Protein AF-A0A0A9WI53-F1 (afdb_monomer_lite)

Secondary structure (DSSP, 8-state):
-HHHHHHHHHHHH-GGGHHHHHHHHHHHHHHHHHHHTPPPPPHHHHHHHHHHHHHHHHHHHHHHHHHHS--HHHHHHHTT-HHHHHHHHTTS--HHHHHHHHH-HHHHHHHHHHHHHHHHHHHH-

Structure (mmCIF, N/CA/C/O backbone):
data_AF-A0A0A9WI53-F1
#
_entry.id   AF-A0A0A9WI53-F1
#
loop_
_atom_site.group_PDB
_atom_site.id
_atom_site.type_symbol
_atom_site.label_atom_id
_atom_site.label_alt_id
_atom_site.label_comp_id
_atom_site.label_asym_id
_atom_site.label_entity_id
_atom_site.label_seq_id
_atom_site.pdbx_PDB_ins_code
_atom_site.Cartn_x
_atom_site.Cartn_y
_atom_site.Cartn_z
_atom_site.occupancy
_atom_site.B_iso_or_equiv
_atom_site.auth_seq_id
_a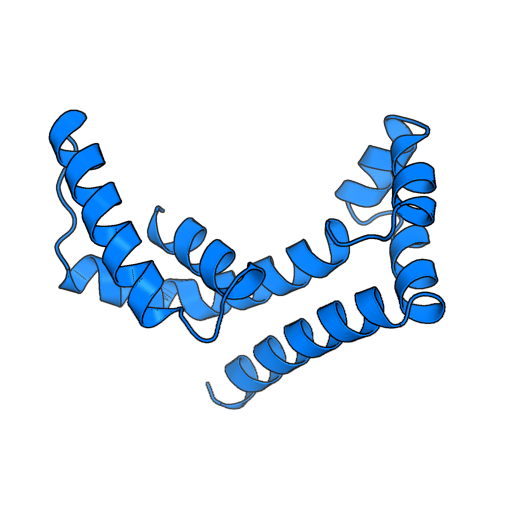tom_site.auth_comp_id
_atom_site.auth_asym_id
_atom_site.auth_atom_id
_atom_site.pdbx_PDB_model_num
ATOM 1 N N . PRO A 1 1 ? -1.993 6.923 13.934 1.00 60.81 1 PRO A N 1
ATOM 2 C CA . PRO A 1 1 ? -3.164 6.261 14.560 1.00 60.81 1 PRO A CA 1
ATOM 3 C C . PRO A 1 1 ? -3.150 4.763 14.224 1.00 60.81 1 PRO A C 1
ATOM 5 O O . PRO A 1 1 ? -3.104 4.453 13.038 1.00 60.81 1 PRO A O 1
ATOM 8 N N . PRO A 1 2 ? -3.178 3.853 15.215 1.00 62.06 2 PRO A N 1
ATOM 9 C CA . PRO A 1 2 ? -3.024 2.407 14.992 1.00 62.06 2 PRO A CA 1
ATOM 10 C C . PRO A 1 2 ? -3.976 1.833 13.930 1.00 62.06 2 PRO A C 1
ATOM 12 O O . PRO A 1 2 ? -3.596 0.978 13.141 1.00 62.06 2 PRO A O 1
ATOM 15 N N . ALA A 1 3 ? -5.197 2.363 13.842 1.00 67.31 3 ALA A N 1
ATOM 16 C CA . ALA A 1 3 ? -6.199 1.926 12.872 1.00 67.31 3 ALA A CA 1
ATOM 17 C C . ALA A 1 3 ? -5.872 2.260 11.406 1.00 67.31 3 ALA A C 1
ATOM 19 O O . ALA A 1 3 ? -6.322 1.547 10.509 1.00 67.31 3 ALA A O 1
ATOM 20 N N . LEU A 1 4 ? -5.058 3.289 11.140 1.00 68.25 4 LEU A N 1
ATOM 21 C CA . LEU A 1 4 ? -4.579 3.571 9.785 1.00 68.25 4 LEU A CA 1
ATOM 22 C C . LEU A 1 4 ? -3.582 2.499 9.331 1.00 68.25 4 LEU A C 1
ATOM 24 O O . LEU A 1 4 ? -3.711 1.982 8.226 1.00 68.25 4 LEU A O 1
ATOM 28 N N . ASP A 1 5 ? -2.644 2.122 10.200 1.00 68.88 5 ASP A N 1
ATOM 29 C CA . ASP A 1 5 ? -1.615 1.122 9.895 1.00 68.88 5 ASP A CA 1
ATOM 30 C C . ASP A 1 5 ? -2.248 -0.251 9.627 1.00 68.88 5 ASP A C 1
ATOM 32 O O . ASP A 1 5 ? -1.876 -0.941 8.676 1.00 68.88 5 ASP A O 1
ATOM 36 N N . VAL A 1 6 ? -3.275 -0.608 10.407 1.00 70.06 6 VAL A N 1
ATOM 37 C CA . VAL A 1 6 ? -4.105 -1.800 10.168 1.00 70.06 6 VAL A CA 1
ATOM 38 C C . VAL A 1 6 ? -4.820 -1.705 8.842 1.00 70.06 6 VAL A C 1
ATOM 40 O O . VAL A 1 6 ? -4.726 -2.629 8.046 1.00 70.06 6 VAL A O 1
ATOM 43 N N . SER A 1 7 ? -5.520 -0.599 8.588 1.00 69.00 7 SER A N 1
ATOM 44 C CA . SER A 1 7 ? -6.294 -0.435 7.358 1.00 69.00 7 SER A CA 1
ATOM 45 C C . SER A 1 7 ? -5.393 -0.614 6.136 1.00 69.00 7 SER A C 1
ATOM 47 O O . SER A 1 7 ? -5.699 -1.411 5.254 1.00 69.00 7 SER A O 1
ATOM 49 N N . VAL A 1 8 ? -4.225 0.029 6.129 1.00 70.44 8 VAL A N 1
ATOM 50 C CA . VAL A 1 8 ? -3.221 -0.124 5.070 1.00 70.44 8 VAL A CA 1
ATOM 51 C C . VAL A 1 8 ? -2.751 -1.579 4.950 1.00 70.44 8 VAL A C 1
ATOM 53 O O . VAL A 1 8 ? -2.770 -2.137 3.854 1.00 70.44 8 VAL A O 1
ATOM 56 N N . PHE A 1 9 ? -2.391 -2.229 6.061 1.00 72.12 9 PHE A N 1
ATOM 57 C CA . PHE A 1 9 ? -1.941 -3.625 6.068 1.00 72.12 9 PHE A CA 1
ATOM 58 C C . PHE A 1 9 ? -3.002 -4.594 5.517 1.00 72.12 9 PHE A C 1
ATOM 60 O O . PHE A 1 9 ? -2.694 -5.439 4.673 1.00 72.12 9 PHE A O 1
ATOM 67 N N . LEU A 1 10 ? -4.260 -4.450 5.939 1.00 70.44 10 LEU A N 1
ATOM 68 C CA . LEU A 1 10 ? -5.367 -5.299 5.494 1.00 70.44 10 LEU A CA 1
ATOM 69 C C . LEU A 1 10 ? -5.587 -5.199 3.980 1.00 70.44 10 LEU A C 1
ATOM 71 O O . LEU A 1 10 ? -5.778 -6.221 3.321 1.00 70.44 10 LEU A O 1
ATOM 75 N N . TYR A 1 11 ? -5.508 -3.991 3.416 1.00 70.19 11 TYR A N 1
ATOM 76 C CA . TYR 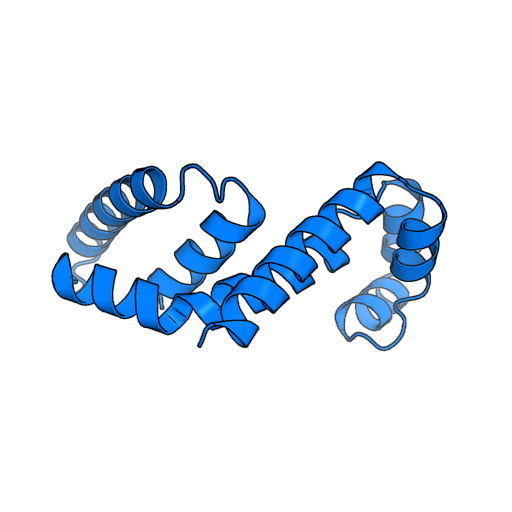A 1 11 ? -5.716 -3.774 1.982 1.00 70.19 11 TYR A CA 1
ATOM 77 C C . TYR A 1 11 ? -4.505 -4.126 1.105 1.00 70.19 11 TYR A C 1
ATOM 79 O O . TYR A 1 11 ? -4.686 -4.363 -0.094 1.00 70.19 11 TYR A O 1
ATOM 87 N N . ILE A 1 12 ? -3.295 -4.192 1.675 1.00 66.38 12 ILE A N 1
ATOM 88 C CA . ILE A 1 12 ? -2.089 -4.651 0.966 1.00 66.38 12 ILE A CA 1
ATOM 89 C C . ILE A 1 12 ? -2.033 -6.179 0.889 1.00 66.38 12 ILE A C 1
ATOM 91 O O . ILE A 1 12 ? -1.700 -6.714 -0.169 1.00 66.38 12 ILE A O 1
ATOM 95 N N . PHE A 1 13 ? -2.294 -6.880 1.997 1.00 65.62 13 PHE A N 1
ATOM 96 C CA . PHE A 1 13 ? -1.923 -8.294 2.110 1.00 65.62 13 PHE A CA 1
ATOM 97 C C . PHE A 1 13 ? -3.095 -9.266 1.961 1.00 65.62 13 PHE A C 1
ATOM 99 O O . PHE A 1 13 ? -2.945 -10.261 1.260 1.00 65.62 13 PHE A O 1
ATOM 106 N N . GLU A 1 14 ? -4.246 -9.009 2.583 1.00 66.69 14 GLU A N 1
ATOM 107 C CA . GLU A 1 14 ? -5.294 -10.030 2.767 1.00 66.69 14 GLU A CA 1
ATOM 108 C C . GL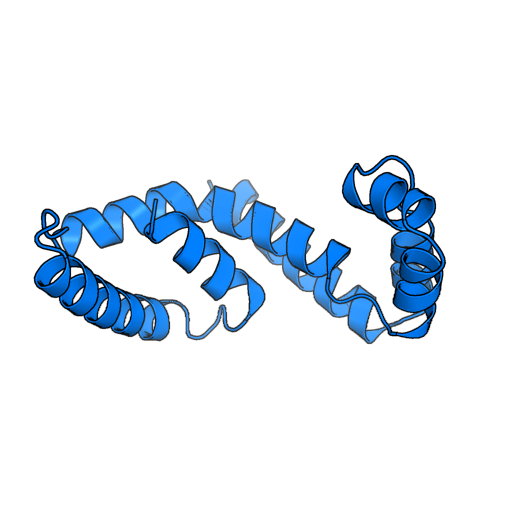U A 1 14 ? -6.697 -9.383 2.889 1.00 66.69 14 GLU A C 1
ATOM 110 O O . GLU A 1 14 ? -7.346 -9.483 3.938 1.00 66.69 14 GLU A O 1
ATOM 115 N N . PRO A 1 15 ? -7.226 -8.722 1.836 1.00 63.41 15 PRO A N 1
ATOM 116 C CA . PRO A 1 15 ? -8.509 -8.016 1.924 1.00 63.41 15 PRO A CA 1
ATOM 117 C C . PRO A 1 15 ? -9.690 -8.957 2.224 1.00 63.41 15 PRO A C 1
ATOM 119 O O . PRO A 1 15 ? -10.669 -8.542 2.838 1.00 63.41 15 PRO A O 1
ATOM 122 N N . LEU A 1 16 ? -9.590 -10.239 1.852 1.00 63.78 16 LEU A N 1
ATOM 123 C CA . LEU A 1 16 ? -10.623 -11.255 2.100 1.00 63.78 16 LEU A CA 1
ATOM 124 C C . LEU A 1 16 ? -10.697 -11.703 3.568 1.00 63.78 16 LEU A C 1
ATOM 126 O O . LEU A 1 16 ? -11.727 -12.215 4.000 1.00 63.78 16 LEU A O 1
ATOM 130 N N . ARG A 1 17 ? -9.629 -11.494 4.345 1.00 66.88 17 ARG A N 1
ATOM 131 C CA . ARG A 1 17 ? -9.554 -11.832 5.777 1.00 66.88 17 ARG A CA 1
ATOM 132 C C . ARG A 1 17 ? -9.521 -10.588 6.661 1.00 66.88 17 ARG A C 1
ATOM 134 O O . ARG A 1 17 ? -9.174 -10.680 7.837 1.00 66.88 17 ARG A O 1
ATOM 141 N N . ALA A 1 18 ? -9.906 -9.435 6.110 1.00 69.06 18 ALA A N 1
ATOM 142 C CA . ALA A 1 18 ? -9.814 -8.139 6.772 1.00 69.06 18 ALA A CA 1
ATOM 143 C C . ALA A 1 18 ? -10.463 -8.127 8.167 1.00 69.06 18 ALA A C 1
ATOM 145 O O . ALA A 1 18 ? -9.849 -7.660 9.121 1.00 69.06 18 ALA A O 1
ATOM 146 N N . LEU A 1 19 ? -11.656 -8.716 8.307 1.00 69.94 19 LEU A N 1
ATOM 147 C CA . LEU A 1 19 ? -12.376 -8.813 9.584 1.00 69.94 19 LEU A CA 1
ATOM 148 C C . LEU A 1 19 ? -11.643 -9.679 10.624 1.00 69.94 19 LEU A C 1
ATOM 150 O O . LEU A 1 19 ? -11.522 -9.282 11.782 1.00 69.94 19 LEU A O 1
ATOM 154 N N . GLU A 1 20 ? -11.130 -10.845 10.219 1.00 77.19 20 GLU A N 1
ATOM 155 C CA . GLU A 1 20 ? -10.396 -11.757 11.110 1.00 77.19 20 GLU A CA 1
ATOM 156 C C . GLU A 1 20 ? -9.084 -11.117 11.592 1.00 77.19 20 GLU A C 1
ATOM 158 O O . GLU A 1 20 ? -8.757 -11.139 12.780 1.00 77.19 20 GLU A O 1
ATOM 163 N N . LEU A 1 21 ? -8.333 -10.520 10.663 1.00 77.06 21 LEU A N 1
ATOM 164 C CA . LEU A 1 21 ? -7.040 -9.899 10.939 1.00 77.06 21 LEU A CA 1
ATOM 165 C C . LEU A 1 21 ? -7.177 -8.605 11.752 1.00 77.06 21 LEU A C 1
ATOM 167 O O . LEU A 1 21 ? -6.350 -8.362 12.629 1.00 77.06 21 LEU A O 1
ATOM 171 N N . ALA A 1 22 ? -8.233 -7.815 11.527 1.00 75.69 22 ALA A N 1
ATOM 172 C CA . ALA A 1 22 ? -8.555 -6.657 12.359 1.00 75.69 22 ALA A CA 1
ATOM 173 C C . ALA A 1 22 ? -8.807 -7.059 13.820 1.00 75.69 22 ALA A C 1
ATOM 175 O O . ALA A 1 22 ? -8.306 -6.403 14.733 1.00 75.69 22 ALA A O 1
ATOM 176 N N . GLY A 1 23 ? -9.539 -8.158 14.043 1.00 77.38 23 GLY A N 1
ATOM 177 C CA . GLY A 1 23 ? -9.790 -8.697 15.382 1.00 77.38 23 GLY A CA 1
ATOM 178 C C . GLY A 1 23 ? -8.499 -9.084 16.103 1.00 77.38 23 GLY A C 1
ATOM 179 O O . GLY A 1 23 ? -8.244 -8.603 17.205 1.00 77.38 23 GLY A O 1
ATOM 180 N N . LYS A 1 24 ? -7.638 -9.865 15.440 1.00 82.56 24 LYS A N 1
ATOM 181 C CA . LYS A 1 24 ? -6.322 -10.248 15.983 1.00 82.56 24 LYS A CA 1
ATOM 182 C C . LYS A 1 24 ? -5.431 -9.040 16.253 1.00 82.56 24 LYS A C 1
ATOM 184 O O . LYS A 1 24 ? -4.762 -8.983 17.280 1.00 82.56 24 LYS A O 1
ATOM 189 N N . TYR A 1 25 ? -5.420 -8.053 15.357 1.00 80.50 25 TYR A N 1
ATOM 190 C CA . TYR A 1 25 ? -4.646 -6.836 15.585 1.00 80.50 25 TYR A CA 1
ATOM 191 C C . TYR A 1 25 ? -5.137 -6.077 16.817 1.00 80.50 25 TYR A C 1
ATOM 193 O O . TYR A 1 25 ? -4.320 -5.611 17.605 1.00 80.50 25 TYR A O 1
ATOM 201 N N . HIS A 1 26 ? -6.453 -5.957 17.001 1.00 81.44 26 HIS A N 1
ATOM 202 C CA . HIS A 1 26 ? -7.015 -5.291 18.170 1.00 81.44 26 HIS A CA 1
ATOM 203 C C . HIS A 1 26 ? -6.578 -5.966 19.477 1.00 81.44 26 HIS A C 1
ATOM 205 O O . HIS A 1 26 ? -6.186 -5.275 20.413 1.00 81.44 26 HIS A O 1
ATOM 211 N N . GLU A 1 27 ? -6.571 -7.301 19.524 1.00 84.56 27 GLU A N 1
ATOM 212 C CA . GLU A 1 27 ? -6.061 -8.062 20.673 1.00 84.56 27 GLU A CA 1
ATOM 213 C C . GLU A 1 27 ? -4.593 -7.716 20.969 1.00 84.56 27 GLU A C 1
ATOM 215 O O . GLU A 1 27 ? -4.266 -7.320 22.090 1.00 84.56 27 GLU A O 1
ATOM 220 N N . TYR A 1 28 ? -3.722 -7.756 19.955 1.00 84.25 28 TYR A N 1
ATOM 221 C CA . TYR A 1 28 ? -2.307 -7.399 20.117 1.00 84.25 28 TYR A CA 1
ATOM 222 C C . TYR A 1 28 ? -2.092 -5.931 20.499 1.00 84.25 28 TYR A C 1
ATOM 224 O O . TYR A 1 28 ? -1.211 -5.616 21.304 1.00 84.25 28 TYR A O 1
ATOM 232 N N . LEU A 1 29 ? -2.889 -5.019 19.940 1.00 80.62 29 LEU A N 1
ATOM 233 C CA . LEU A 1 29 ? -2.845 -3.601 20.277 1.00 80.62 29 LEU A CA 1
ATOM 234 C C . LEU A 1 29 ? -3.207 -3.394 21.751 1.00 80.62 29 LEU A C 1
ATOM 236 O O . LEU A 1 29 ? -2.493 -2.682 22.452 1.00 80.62 29 LEU A O 1
ATOM 240 N N . LEU A 1 30 ? -4.265 -4.043 22.243 1.00 82.19 30 LEU A N 1
ATOM 241 C CA . LEU A 1 30 ? -4.666 -3.965 23.648 1.00 82.19 30 LEU A CA 1
ATOM 242 C C . LEU A 1 30 ? -3.583 -4.499 24.588 1.00 82.19 30 LEU A C 1
ATOM 244 O O . LEU A 1 30 ? -3.282 -3.859 25.597 1.00 82.19 30 LEU A O 1
ATOM 248 N N . GLU A 1 31 ? -2.969 -5.637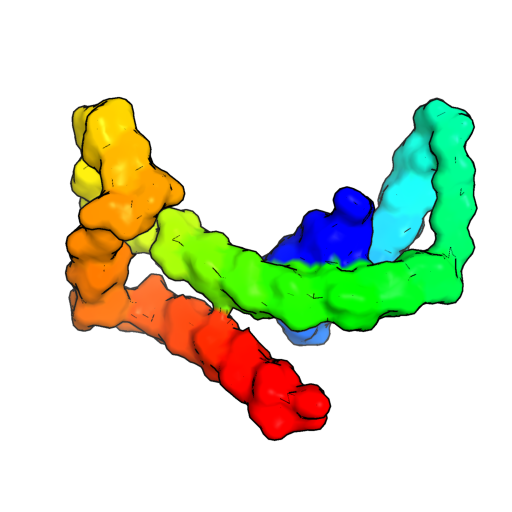 24.257 1.00 85.19 31 GLU A N 1
ATOM 249 C CA . GLU A 1 31 ? -1.845 -6.178 25.028 1.00 85.19 31 GLU A CA 1
ATOM 250 C C . GLU A 1 31 ? -0.667 -5.197 25.077 1.00 85.19 31 GLU A C 1
ATOM 252 O O . GLU A 1 31 ? -0.086 -4.963 26.143 1.00 85.19 31 GLU A O 1
ATOM 257 N N . HIS A 1 32 ? -0.339 -4.580 23.940 1.00 83.50 32 HIS A N 1
ATOM 258 C CA . HIS A 1 32 ? 0.730 -3.595 23.854 1.00 83.50 32 HIS A CA 1
ATOM 259 C C . HIS A 1 32 ? 0.427 -2.342 24.682 1.00 83.50 32 HIS A C 1
ATOM 261 O O . HIS A 1 32 ? 1.257 -1.948 25.501 1.00 83.50 32 HIS A O 1
ATOM 267 N N . LEU A 1 33 ? -0.758 -1.746 24.511 1.00 82.31 33 LEU A N 1
ATOM 268 C CA . LEU A 1 33 ? -1.173 -0.529 25.217 1.00 82.31 33 LEU A CA 1
ATOM 269 C C . LEU A 1 33 ? -1.235 -0.750 26.734 1.00 82.31 33 LEU A C 1
ATOM 271 O O . LEU A 1 33 ? -0.789 0.099 27.508 1.00 82.31 33 LEU A O 1
ATOM 275 N N . LYS A 1 34 ? -1.697 -1.932 27.165 1.00 84.62 34 LYS A N 1
ATOM 276 C CA . LYS A 1 34 ? -1.681 -2.341 28.575 1.00 84.62 34 LYS A CA 1
ATOM 277 C C . LYS A 1 34 ? -0.259 -2.387 29.130 1.00 84.62 34 LYS A C 1
ATOM 279 O O . LYS A 1 34 ? -0.026 -1.942 30.252 1.00 84.62 34 LYS A O 1
ATOM 284 N N . ARG A 1 35 ? 0.700 -2.901 28.353 1.00 87.19 35 ARG A N 1
ATOM 285 C CA . ARG A 1 35 ? 2.115 -2.969 28.746 1.00 87.19 35 ARG A CA 1
ATOM 286 C C . ARG A 1 35 ? 2.772 -1.589 28.820 1.00 87.19 35 ARG A C 1
ATOM 288 O O . ARG A 1 35 ? 3.634 -1.387 29.667 1.00 87.19 35 ARG A O 1
ATOM 29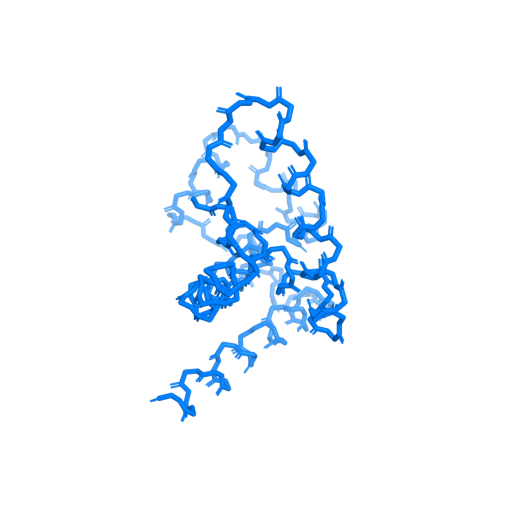5 N N . THR A 1 36 ? 2.391 -0.656 27.950 1.00 87.06 36 THR A N 1
ATOM 296 C CA . THR A 1 36 ? 2.974 0.696 27.898 1.00 87.06 36 THR A CA 1
ATOM 297 C C . THR A 1 36 ? 2.273 1.705 28.808 1.00 87.06 36 THR A C 1
ATOM 299 O O . THR A 1 36 ? 2.675 2.866 28.838 1.00 87.06 36 THR A O 1
ATOM 302 N N . GLY A 1 37 ? 1.234 1.295 29.547 1.00 81.31 37 GLY A N 1
ATOM 303 C CA . GLY A 1 37 ? 0.449 2.190 30.406 1.00 81.31 37 GLY A CA 1
ATOM 304 C C . GLY A 1 37 ? -0.316 3.259 29.621 1.00 81.31 37 GLY A C 1
ATOM 305 O O . GLY A 1 37 ? -0.632 4.319 30.154 1.00 81.31 37 GLY A O 1
ATOM 306 N N . THR A 1 38 ? -0.569 3.006 28.337 1.00 82.06 38 THR A N 1
ATOM 307 C CA . THR A 1 38 ? -1.291 3.914 27.445 1.00 82.06 38 THR A CA 1
ATOM 308 C C . THR A 1 38 ? -2.787 3.629 27.533 1.00 82.06 38 THR A C 1
ATOM 310 O O . THR A 1 38 ? -3.189 2.478 27.705 1.00 82.06 38 THR A O 1
ATOM 313 N N . THR A 1 39 ? -3.618 4.669 27.420 1.00 78.00 39 THR A N 1
ATOM 314 C CA . THR A 1 39 ? -5.080 4.534 27.450 1.00 78.00 39 THR A CA 1
ATOM 315 C C . THR A 1 39 ? -5.545 3.475 26.454 1.00 78.00 39 THR A C 1
ATOM 317 O O . THR A 1 39 ? -5.187 3.515 25.276 1.00 78.00 39 THR A O 1
ATOM 320 N N . LEU A 1 40 ? -6.327 2.516 26.949 1.00 74.50 40 LEU A N 1
ATOM 321 C CA . LEU A 1 40 ? -6.888 1.447 26.135 1.00 74.50 40 LEU A CA 1
ATOM 322 C C . LEU A 1 40 ? -8.006 2.012 25.264 1.00 74.50 40 LEU A C 1
ATOM 324 O O . LEU A 1 40 ? -8.912 2.669 25.772 1.00 74.50 40 LEU A O 1
ATOM 328 N N . LEU A 1 41 ? -7.937 1.723 23.969 1.00 77.88 41 LEU A N 1
ATOM 329 C CA . LEU A 1 41 ? -9.034 1.964 23.044 1.00 77.88 41 LEU A CA 1
ATOM 330 C C . LEU A 1 41 ? -10.094 0.875 23.263 1.00 77.88 41 LEU A C 1
ATOM 332 O O . LEU A 1 41 ? -9.756 -0.306 23.344 1.00 77.88 41 LEU A O 1
ATOM 336 N N . THR A 1 42 ? -11.367 1.232 23.372 1.00 83.69 42 THR A N 1
ATOM 337 C CA . THR A 1 42 ? -12.445 0.238 23.377 1.00 83.69 42 THR A CA 1
ATOM 338 C C . THR A 1 42 ? -12.597 -0.393 21.990 1.00 83.69 42 THR A C 1
ATOM 340 O O . THR A 1 42 ? -12.210 0.188 20.976 1.00 83.69 42 THR A O 1
ATOM 343 N N . LYS A 1 43 ? -13.227 -1.575 21.917 1.00 81.25 43 LYS A N 1
ATOM 344 C CA . LYS A 1 43 ? -13.524 -2.221 20.627 1.00 81.25 43 LYS A CA 1
ATOM 345 C C . LYS A 1 43 ? -14.370 -1.327 19.714 1.00 81.25 43 LYS A C 1
ATOM 347 O O . LYS A 1 43 ? -14.133 -1.305 18.514 1.00 81.25 43 LYS A O 1
ATOM 352 N N . ALA A 1 44 ? -15.326 -0.592 20.283 1.00 84.88 44 ALA A N 1
ATOM 353 C CA . ALA A 1 44 ? -16.191 0.308 19.526 1.00 84.88 44 ALA A CA 1
ATOM 354 C C . ALA A 1 44 ? -15.399 1.476 18.919 1.00 84.88 44 ALA A C 1
ATOM 356 O O . ALA A 1 44 ? -15.523 1.736 17.728 1.00 84.88 44 ALA A O 1
ATOM 357 N N . GLU A 1 45 ? -14.531 2.115 19.706 1.00 84.31 45 GLU A N 1
ATOM 358 C CA . GLU A 1 45 ? -13.640 3.179 19.220 1.00 84.31 45 GLU A CA 1
ATOM 359 C C . GLU A 1 45 ? -12.647 2.653 18.170 1.00 84.31 45 GLU A C 1
ATOM 361 O O . GLU A 1 45 ? -12.335 3.342 17.198 1.00 84.31 45 GLU A O 1
ATOM 366 N N . PHE A 1 46 ? -12.167 1.414 18.329 1.00 83.31 46 PHE A N 1
ATOM 367 C CA . PHE A 1 46 ? -11.336 0.759 17.322 1.00 83.31 46 PHE A CA 1
ATOM 368 C C . PHE A 1 46 ? -12.095 0.569 16.007 1.00 83.31 46 PHE A C 1
ATOM 370 O O . PHE A 1 46 ? -11.593 0.959 14.955 1.00 83.31 46 PHE A O 1
ATOM 377 N N . ASP A 1 47 ? -13.311 0.034 16.058 1.00 82.81 47 ASP A N 1
ATOM 378 C CA . ASP A 1 47 ? -14.127 -0.221 14.869 1.00 82.81 47 ASP A CA 1
ATOM 379 C C . ASP A 1 47 ? -14.539 1.070 14.158 1.00 82.81 47 ASP A C 1
ATOM 381 O O . ASP A 1 47 ? -14.442 1.156 12.934 1.00 82.81 47 ASP A O 1
ATOM 385 N N . GLU A 1 48 ? -14.910 2.103 14.915 1.00 85.12 48 GLU A N 1
ATOM 386 C CA . GLU A 1 48 ? -15.188 3.432 14.368 1.00 85.12 48 GLU A CA 1
ATOM 387 C C . GLU A 1 48 ? -13.953 4.005 13.661 1.00 85.12 48 GLU A C 1
ATOM 389 O O . GLU A 1 48 ? -14.039 4.509 12.539 1.00 85.12 48 GLU A O 1
ATOM 394 N N . SER A 1 49 ? -12.775 3.866 14.274 1.00 82.56 49 SER A N 1
ATOM 395 C CA . SER A 1 49 ? -11.533 4.325 13.658 1.00 82.56 49 SER A CA 1
ATOM 396 C C . SER A 1 49 ? -11.166 3.529 12.398 1.00 82.56 49 SER A C 1
ATOM 398 O O . SER A 1 49 ? -10.641 4.113 11.450 1.00 82.56 49 SER A O 1
ATOM 400 N N . LEU A 1 50 ? -11.472 2.228 12.333 1.00 81.44 50 LEU A N 1
ATOM 401 C CA . LEU A 1 50 ? -11.267 1.428 11.122 1.00 81.44 50 LEU A CA 1
ATOM 402 C C . LEU A 1 50 ? -12.143 1.911 9.967 1.00 81.44 50 LEU A C 1
ATOM 404 O O . LEU A 1 50 ? -11.642 2.035 8.852 1.00 81.44 50 LEU A O 1
ATOM 408 N N . GLU A 1 51 ? -13.415 2.224 10.216 1.00 83.62 51 GLU A N 1
ATOM 409 C CA . GLU A 1 51 ? -14.288 2.780 9.176 1.00 83.62 51 GLU A CA 1
ATOM 410 C C . GLU A 1 51 ? -13.825 4.179 8.741 1.00 83.62 51 GLU A C 1
ATOM 412 O O . GLU A 1 51 ? -13.760 4.455 7.542 1.00 83.62 51 GLU A O 1
ATOM 417 N N . LEU A 1 52 ? -13.384 5.029 9.676 1.00 86.06 52 LEU A N 1
ATOM 418 C CA . LEU A 1 52 ? -12.822 6.347 9.353 1.00 86.06 52 LEU A CA 1
ATOM 419 C C . LEU A 1 52 ? -11.572 6.251 8.459 1.00 86.06 52 LEU A C 1
ATOM 421 O O . LEU A 1 52 ? -11.406 7.036 7.523 1.00 86.06 52 LEU A O 1
ATOM 425 N N . TYR A 1 53 ? -10.682 5.292 8.731 1.00 84.19 53 TYR A N 1
ATOM 426 C CA . TYR A 1 53 ? -9.425 5.121 7.994 1.00 84.19 53 TYR A CA 1
ATOM 427 C C . TYR A 1 53 ? -9.515 4.166 6.804 1.00 84.19 53 TYR A C 1
ATOM 429 O O . TYR A 1 53 ? -8.521 3.976 6.102 1.00 84.19 53 TYR A O 1
ATOM 437 N N . LYS A 1 54 ? -10.697 3.627 6.514 1.00 83.62 54 LYS A N 1
ATOM 438 C CA . LYS A 1 54 ? -10.927 2.674 5.430 1.00 83.62 54 LYS A CA 1
ATOM 439 C C . LYS A 1 54 ? -10.555 3.232 4.062 1.00 83.62 54 LYS A C 1
ATOM 441 O O . LYS A 1 54 ? -9.709 2.660 3.380 1.00 83.62 54 LYS A O 1
ATOM 446 N N . GLY A 1 55 ? -11.128 4.378 3.694 1.00 83.69 55 GLY A N 1
ATOM 447 C CA . GLY A 1 55 ? -10.817 5.070 2.439 1.00 83.69 55 GLY A CA 1
ATOM 448 C C . GLY A 1 55 ? -9.325 5.402 2.307 1.00 83.69 55 GLY A C 1
ATOM 449 O O . GLY A 1 55 ? -8.684 4.922 1.370 1.00 83.69 55 GLY A O 1
ATOM 450 N N . PRO A 1 56 ? -8.732 6.148 3.264 1.00 86.88 56 PRO A N 1
ATOM 451 C CA . PRO A 1 56 ? -7.292 6.406 3.281 1.00 86.88 56 PRO A CA 1
ATOM 452 C C . PRO A 1 56 ? -6.439 5.134 3.182 1.00 86.88 56 PRO A C 1
ATOM 454 O O . PRO A 1 56 ? -5.470 5.108 2.427 1.00 86.88 56 PRO A O 1
ATOM 457 N N . GLY A 1 57 ? -6.816 4.064 3.887 1.00 84.75 57 GLY A N 1
ATOM 458 C CA . GLY A 1 57 ? -6.138 2.772 3.846 1.00 84.75 57 GLY A CA 1
ATOM 459 C C . GLY A 1 57 ? -6.139 2.144 2.453 1.00 84.75 57 GLY A C 1
ATOM 460 O O . GLY A 1 57 ? -5.094 1.689 1.996 1.00 84.75 57 GLY A O 1
ATOM 461 N N . ILE A 1 58 ? -7.271 2.181 1.743 1.00 85.06 58 ILE A N 1
ATOM 462 C CA . ILE A 1 58 ? -7.390 1.683 0.362 1.00 85.06 58 ILE A CA 1
ATOM 463 C C . ILE A 1 58 ? -6.521 2.504 -0.603 1.00 85.06 58 ILE A C 1
ATOM 465 O O . ILE A 1 58 ? -5.806 1.937 -1.437 1.00 85.06 58 ILE A O 1
ATOM 469 N N . ALA A 1 59 ? -6.551 3.835 -0.485 1.00 85.31 59 ALA A N 1
ATOM 470 C CA . ALA A 1 59 ? -5.758 4.726 -1.331 1.00 85.31 59 ALA A CA 1
ATOM 471 C C . ALA A 1 59 ? -4.248 4.516 -1.118 1.00 85.31 59 ALA A C 1
ATOM 473 O O . ALA A 1 59 ? -3.498 4.326 -2.079 1.00 85.31 59 ALA A O 1
ATOM 474 N N . ILE A 1 60 ? -3.809 4.473 0.145 1.00 85.56 60 ILE A N 1
ATOM 475 C CA . ILE A 1 60 ? -2.407 4.237 0.508 1.00 85.56 60 ILE A CA 1
ATOM 476 C C . ILE A 1 60 ? -1.970 2.831 0.095 1.00 85.56 60 ILE A C 1
ATOM 478 O O . ILE A 1 60 ? -0.874 2.683 -0.434 1.00 85.56 60 ILE A O 1
ATOM 482 N N . ALA A 1 61 ? -2.806 1.804 0.272 1.00 85.38 61 ALA A N 1
ATOM 483 C CA . ALA A 1 61 ? -2.485 0.444 -0.158 1.00 85.38 61 ALA A CA 1
ATOM 484 C C . ALA A 1 61 ? -2.265 0.351 -1.674 1.00 85.38 61 ALA A C 1
ATOM 486 O O . ALA A 1 61 ? -1.333 -0.319 -2.116 1.00 85.38 61 ALA A O 1
ATOM 487 N N . SER A 1 62 ? -3.075 1.057 -2.468 1.00 86.19 62 SER A N 1
ATOM 488 C CA . SER A 1 62 ? -2.925 1.105 -3.929 1.00 86.19 62 SER A CA 1
ATOM 489 C C . SER A 1 62 ? -1.594 1.748 -4.331 1.00 86.19 62 SER A C 1
ATOM 491 O O . SER A 1 62 ? -0.848 1.195 -5.141 1.00 86.19 62 SER A O 1
ATOM 493 N N . LEU A 1 63 ? -1.245 2.873 -3.696 1.00 86.31 63 LEU A N 1
ATOM 494 C CA . LEU A 1 63 ? 0.052 3.521 -3.890 1.00 86.31 63 LEU A CA 1
ATOM 495 C C . LEU A 1 63 ? 1.209 2.624 -3.426 1.00 86.31 63 LEU A C 1
ATOM 497 O O . LEU A 1 63 ? 2.216 2.501 -4.115 1.00 86.31 63 LEU A O 1
ATOM 501 N N . PHE A 1 64 ? 1.066 1.956 -2.284 1.00 86.44 64 PHE A N 1
ATOM 502 C CA . PHE A 1 64 ? 2.085 1.061 -1.749 1.00 86.44 64 PHE A CA 1
ATOM 503 C C . PHE A 1 64 ? 2.345 -0.118 -2.688 1.00 86.44 64 PHE A C 1
ATOM 505 O O . PHE A 1 64 ? 3.501 -0.429 -2.965 1.00 86.44 64 PHE A O 1
ATOM 512 N N . ILE A 1 65 ? 1.296 -0.758 -3.214 1.00 86.62 65 ILE A N 1
ATOM 513 C CA . ILE A 1 65 ? 1.421 -1.841 -4.198 1.00 86.62 65 ILE A CA 1
ATOM 514 C C . ILE A 1 65 ? 2.161 -1.335 -5.438 1.00 86.62 65 ILE A C 1
ATOM 516 O O . ILE A 1 65 ? 3.133 -1.964 -5.855 1.00 86.62 65 ILE A O 1
ATOM 520 N N . PHE A 1 66 ? 1.767 -0.174 -5.968 1.00 87.25 66 PHE A N 1
ATOM 521 C CA . PHE A 1 66 ? 2.439 0.451 -7.106 1.00 87.25 66 PHE A CA 1
ATOM 522 C C . PHE A 1 66 ? 3.936 0.685 -6.842 1.00 87.25 66 PHE A C 1
ATOM 524 O O . PHE A 1 66 ? 4.769 0.336 -7.674 1.00 87.25 66 PHE A O 1
ATOM 531 N N . LEU A 1 67 ? 4.302 1.206 -5.670 1.00 85.00 67 LEU A N 1
ATOM 532 C CA . LEU A 1 67 ? 5.689 1.568 -5.369 1.00 85.00 67 LEU A CA 1
ATOM 533 C C . LEU A 1 67 ? 6.575 0.391 -4.938 1.00 85.00 67 LEU A C 1
ATOM 535 O O . LEU A 1 67 ? 7.784 0.443 -5.142 1.00 85.00 67 LEU A O 1
ATOM 539 N N . THR A 1 68 ? 6.017 -0.649 -4.313 1.00 82.06 68 THR A N 1
ATOM 540 C CA . THR A 1 68 ? 6.820 -1.659 -3.589 1.00 82.06 68 THR A CA 1
ATOM 541 C C . THR A 1 68 ? 6.736 -3.070 -4.154 1.00 82.06 68 THR A C 1
ATOM 543 O O . THR A 1 68 ? 7.615 -3.882 -3.875 1.00 82.06 68 THR A O 1
ATOM 546 N N . LYS A 1 69 ? 5.719 -3.391 -4.963 1.00 85.75 69 LYS A N 1
ATOM 547 C CA . LYS A 1 69 ? 5.590 -4.713 -5.604 1.00 85.75 69 LYS A CA 1
ATOM 548 C C . LYS A 1 69 ? 6.318 -4.799 -6.945 1.00 85.75 69 LYS A C 1
ATOM 550 O O . LYS A 1 69 ? 6.044 -5.704 -7.727 1.00 85.75 69 LYS A O 1
ATOM 555 N N . LEU A 1 70 ? 7.233 -3.868 -7.206 1.00 90.44 70 LEU A N 1
ATOM 556 C CA . LEU A 1 70 ? 8.007 -3.828 -8.437 1.00 90.44 70 LEU A CA 1
ATOM 557 C C . LEU A 1 70 ? 8.785 -5.129 -8.659 1.00 90.44 70 LEU A C 1
ATOM 559 O O . LEU A 1 70 ? 9.463 -5.599 -7.739 1.00 90.44 70 LEU A O 1
ATOM 563 N N . PRO A 1 71 ? 8.749 -5.687 -9.880 1.00 92.06 71 PRO A N 1
ATOM 564 C CA . PRO A 1 71 ? 9.604 -6.806 -10.234 1.00 92.06 71 PRO A CA 1
ATOM 565 C C . PRO A 1 71 ? 11.084 -6.430 -10.090 1.00 92.06 71 PRO A C 1
ATOM 567 O O . PRO A 1 71 ? 11.483 -5.289 -10.343 1.00 92.06 71 PRO A O 1
ATOM 570 N N . LEU A 1 72 ? 11.908 -7.411 -9.711 1.00 91.25 72 LEU A N 1
ATOM 571 C CA . LEU A 1 72 ? 13.328 -7.217 -9.396 1.00 91.25 72 LEU A CA 1
ATOM 572 C C . LEU A 1 72 ? 14.126 -6.432 -10.462 1.00 91.25 72 LEU A C 1
ATOM 574 O O . LEU A 1 72 ? 14.949 -5.606 -10.058 1.00 91.25 72 LEU A O 1
ATOM 578 N N . PRO A 1 73 ? 13.911 -6.623 -11.783 1.00 92.25 73 PRO A N 1
ATOM 579 C CA . PRO A 1 73 ? 14.615 -5.843 -12.801 1.00 92.25 73 PRO A CA 1
ATOM 580 C C . PRO A 1 73 ? 14.387 -4.330 -12.666 1.00 92.25 73 PRO A C 1
ATOM 582 O O . PRO A 1 73 ? 15.350 -3.570 -12.610 1.00 92.25 73 PRO A O 1
ATOM 585 N N . TYR A 1 74 ? 13.136 -3.895 -12.500 1.00 92.31 74 TYR A N 1
ATOM 586 C CA . TYR A 1 74 ? 12.790 -2.473 -12.368 1.00 92.31 74 TYR A CA 1
ATOM 587 C C . TYR A 1 74 ? 13.149 -1.916 -10.991 1.00 92.31 74 TYR A C 1
ATOM 589 O O . TYR A 1 74 ? 13.521 -0.752 -10.865 1.00 92.31 74 TYR A O 1
ATOM 597 N N . LEU A 1 75 ? 13.088 -2.749 -9.947 1.00 90.25 75 LEU A N 1
ATOM 598 C CA . LEU A 1 75 ? 13.585 -2.366 -8.628 1.00 90.25 75 LEU A CA 1
ATOM 599 C C . LEU A 1 75 ? 15.095 -2.088 -8.676 1.00 90.25 75 LEU A C 1
ATOM 601 O O . LEU A 1 75 ? 15.570 -1.136 -8.064 1.00 90.25 75 LEU A O 1
ATOM 605 N N . SER A 1 76 ? 15.842 -2.881 -9.444 1.00 91.38 76 SER A N 1
ATOM 606 C CA . SER A 1 76 ? 17.284 -2.697 -9.622 1.00 91.38 76 SER A CA 1
ATOM 607 C C . SER A 1 76 ? 17.614 -1.395 -10.365 1.00 91.38 76 SER A C 1
ATOM 609 O O . SER A 1 76 ? 18.607 -0.755 -10.024 1.00 91.38 76 SER A O 1
ATOM 611 N N . GLU A 1 77 ? 16.766 -0.948 -11.305 1.00 91.12 77 GLU A N 1
ATOM 612 C CA . GLU A 1 77 ? 16.879 0.386 -11.931 1.00 91.12 77 GLU A CA 1
ATOM 613 C C . GLU A 1 77 ? 16.753 1.514 -10.896 1.00 91.12 77 GLU A C 1
ATOM 615 O O . GLU A 1 77 ? 17.479 2.501 -10.969 1.00 91.12 77 GLU A O 1
ATOM 620 N N . ILE A 1 78 ? 15.869 1.365 -9.906 1.00 91.44 78 ILE A N 1
ATOM 621 C CA . ILE A 1 78 ? 15.635 2.382 -8.867 1.00 91.44 78 ILE A CA 1
ATOM 622 C C . ILE A 1 78 ? 16.759 2.389 -7.828 1.00 91.44 78 ILE A C 1
ATOM 624 O O . ILE A 1 78 ? 17.170 3.449 -7.358 1.00 91.44 78 ILE A O 1
ATOM 628 N N . LEU A 1 79 ? 17.257 1.208 -7.461 1.00 91.25 79 LEU A N 1
ATOM 629 C CA . LEU A 1 79 ? 18.254 1.032 -6.402 1.00 91.25 79 LEU A CA 1
ATOM 630 C C . LEU A 1 79 ? 19.700 1.245 -6.870 1.00 91.25 79 LEU A C 1
ATOM 632 O O . LEU A 1 79 ? 20.622 1.112 -6.067 1.00 91.25 79 LEU A O 1
ATOM 636 N N . ILE A 1 80 ? 19.913 1.597 -8.140 1.00 93.19 80 ILE A N 1
ATOM 637 C CA . ILE A 1 80 ? 21.254 1.826 -8.689 1.00 93.19 80 ILE A CA 1
ATOM 638 C C . ILE A 1 80 ? 21.966 3.019 -8.036 1.00 93.19 80 ILE A C 1
ATOM 640 O O . ILE A 1 80 ? 23.194 3.044 -7.961 1.00 93.19 80 ILE A O 1
ATOM 644 N N . SER A 1 81 ? 21.211 4.011 -7.552 1.00 94.62 81 SER A N 1
ATOM 645 C CA . SER A 1 81 ? 21.759 5.167 -6.847 1.00 94.62 81 SER A CA 1
ATOM 646 C C . SER A 1 81 ? 20.760 5.774 -5.860 1.00 94.62 81 SER A C 1
ATOM 648 O O . SER A 1 81 ? 19.543 5.655 -6.020 1.00 94.62 81 SER A O 1
ATOM 650 N N . GLN A 1 82 ? 21.279 6.486 -4.854 1.00 94.06 82 GLN A N 1
ATOM 651 C CA . GLN A 1 82 ? 20.452 7.251 -3.917 1.00 94.06 82 GLN A CA 1
ATOM 652 C C . GLN A 1 82 ? 19.616 8.318 -4.638 1.00 94.06 82 GLN A C 1
ATOM 654 O O . GLN A 1 82 ? 18.469 8.551 -4.267 1.00 94.06 82 GLN A O 1
ATOM 659 N N . GLU A 1 83 ? 20.177 8.965 -5.661 1.00 95.00 83 GLU A N 1
ATOM 660 C CA . GLU A 1 83 ? 19.471 9.985 -6.432 1.00 95.00 83 GLU A CA 1
ATOM 661 C C . GLU A 1 83 ? 18.266 9.384 -7.157 1.00 95.00 83 GLU A C 1
ATOM 663 O O . GLU A 1 83 ? 17.151 9.871 -6.983 1.00 95.00 83 GLU A O 1
ATOM 668 N N . THR A 1 84 ? 18.462 8.288 -7.892 1.00 91.50 84 THR A N 1
ATOM 669 C CA . THR A 1 84 ? 17.387 7.589 -8.611 1.00 91.50 84 THR A CA 1
ATOM 670 C C . THR A 1 84 ? 16.289 7.130 -7.654 1.00 91.50 84 THR A C 1
ATOM 672 O O . THR A 1 84 ? 15.106 7.357 -7.914 1.00 91.50 84 THR A O 1
ATOM 675 N N . PHE A 1 85 ? 16.671 6.577 -6.499 1.00 90.50 85 PHE A N 1
ATOM 676 C CA . PHE A 1 85 ? 15.723 6.207 -5.454 1.00 90.50 85 PHE A CA 1
ATOM 677 C C . PHE A 1 85 ? 14.907 7.408 -4.955 1.00 90.50 85 PHE A C 1
ATOM 679 O O . PHE A 1 85 ? 13.688 7.308 -4.838 1.00 90.50 85 PHE A O 1
ATOM 686 N N . ILE A 1 86 ? 15.543 8.555 -4.691 1.00 91.06 86 ILE A N 1
ATOM 687 C CA . ILE A 1 86 ? 14.848 9.767 -4.232 1.00 91.06 86 ILE A CA 1
ATOM 688 C C . ILE A 1 86 ? 13.902 10.305 -5.314 1.00 91.06 86 ILE A C 1
ATOM 690 O O . ILE A 1 86 ? 12.779 10.689 -4.991 1.00 91.06 86 ILE A O 1
ATOM 694 N N . GLN A 1 87 ? 14.315 10.329 -6.586 1.00 92.81 87 GLN A N 1
ATOM 695 C CA . GLN A 1 87 ? 13.447 10.780 -7.683 1.00 92.81 87 GLN A CA 1
ATOM 696 C C . GLN A 1 87 ? 12.201 9.895 -7.807 1.00 92.81 87 GLN A C 1
ATOM 698 O O . GLN A 1 87 ? 11.093 10.416 -7.956 1.00 92.81 87 GLN A O 1
ATOM 703 N N . PHE A 1 88 ? 12.367 8.580 -7.663 1.00 90.88 88 PHE A N 1
ATOM 704 C CA . PHE A 1 88 ? 11.260 7.630 -7.642 1.00 90.88 88 PHE A CA 1
ATOM 705 C C . PHE A 1 88 ? 10.355 7.821 -6.416 1.00 90.88 88 PHE A C 1
ATOM 707 O O . PHE A 1 88 ? 9.145 7.983 -6.553 1.00 90.88 88 PHE A O 1
ATOM 714 N N . ALA A 1 89 ? 10.932 7.874 -5.212 1.00 86.81 89 ALA A N 1
ATOM 715 C CA . ALA A 1 89 ? 10.189 7.988 -3.955 1.00 86.81 89 ALA A CA 1
ATOM 716 C C . ALA A 1 89 ? 9.399 9.303 -3.832 1.00 86.81 89 ALA A C 1
ATOM 718 O O . ALA A 1 89 ? 8.340 9.334 -3.208 1.00 86.81 89 ALA A O 1
ATOM 719 N N . LEU A 1 90 ? 9.899 10.389 -4.431 1.00 88.81 90 LEU A N 1
ATOM 720 C CA . LEU A 1 90 ? 9.218 11.687 -4.477 1.00 88.81 90 LEU A CA 1
ATOM 721 C C . LEU A 1 90 ? 8.244 11.823 -5.657 1.00 88.81 90 LEU A C 1
ATOM 723 O O . LEU A 1 90 ? 7.663 12.892 -5.839 1.00 88.81 90 LEU A O 1
ATOM 727 N N . GLY A 1 91 ? 8.092 10.782 -6.477 1.00 87.62 91 GLY A N 1
ATOM 728 C CA . GLY A 1 91 ? 7.206 10.782 -7.636 1.00 87.62 91 GLY A CA 1
ATOM 729 C C . GLY A 1 91 ? 7.604 11.730 -8.755 1.00 87.62 91 GLY A C 1
ATOM 730 O O . GLY A 1 91 ? 6.759 12.172 -9.530 1.00 87.62 91 GLY A O 1
ATOM 731 N N . ARG A 1 92 ? 8.894 12.053 -8.834 1.00 91.75 92 ARG A N 1
ATOM 732 C CA . ARG A 1 92 ? 9.465 12.867 -9.910 1.00 91.75 92 ARG A CA 1
ATOM 733 C C . ARG A 1 92 ? 9.792 12.022 -11.135 1.00 91.75 92 ARG A C 1
ATOM 735 O O . ARG A 1 92 ? 9.743 12.539 -12.245 1.00 91.75 92 ARG A O 1
ATOM 742 N N . ASP A 1 93 ? 10.074 10.736 -10.931 1.00 90.50 93 ASP A N 1
ATOM 743 C CA . ASP A 1 93 ? 10.261 9.769 -12.008 1.00 90.50 93 ASP A CA 1
ATOM 744 C C . ASP A 1 93 ? 9.652 8.403 -11.656 1.00 90.50 93 ASP A C 1
ATOM 746 O O . ASP A 1 93 ? 10.220 7.627 -10.892 1.00 90.50 93 ASP A O 1
ATOM 750 N N . TYR A 1 94 ? 8.495 8.096 -12.246 1.00 92.38 94 TYR A N 1
ATOM 751 C CA . TYR A 1 94 ? 7.856 6.779 -12.147 1.00 92.38 94 TYR A CA 1
ATOM 752 C C . TYR A 1 94 ? 8.131 5.878 -13.356 1.00 92.38 94 TYR A C 1
ATOM 754 O O . TYR A 1 94 ? 7.492 4.834 -13.491 1.00 92.38 94 TYR A O 1
ATOM 762 N N . SER A 1 95 ? 9.071 6.237 -14.235 1.00 92.50 95 SER A N 1
ATOM 763 C CA . SER A 1 95 ? 9.344 5.480 -15.463 1.00 92.50 95 SER A CA 1
ATOM 764 C C . SER A 1 95 ? 9.587 3.983 -15.218 1.00 92.50 95 SER A C 1
ATOM 766 O O . SER A 1 95 ? 8.993 3.190 -15.948 1.00 92.50 95 SER A O 1
ATOM 768 N N . PRO A 1 96 ? 10.346 3.544 -14.189 1.00 91.44 96 PRO A N 1
ATOM 769 C CA . PRO A 1 96 ? 10.529 2.114 -13.921 1.00 91.44 96 PRO A CA 1
ATOM 770 C C . PRO A 1 96 ? 9.218 1.386 -13.590 1.00 91.44 96 PRO A C 1
ATOM 772 O O . PRO A 1 96 ? 8.969 0.296 -14.098 1.00 91.44 96 PRO A O 1
ATOM 775 N N . ALA A 1 97 ? 8.336 2.007 -12.799 1.00 91.38 97 ALA A N 1
ATOM 776 C CA . ALA A 1 97 ? 7.036 1.429 -12.460 1.00 91.38 97 ALA A CA 1
ATOM 777 C C . ALA A 1 97 ? 6.062 1.422 -13.638 1.00 91.38 97 ALA A C 1
ATOM 779 O O . ALA A 1 97 ? 5.319 0.460 -13.824 1.00 91.38 97 ALA A O 1
ATOM 780 N N . LEU A 1 98 ? 6.096 2.456 -14.479 1.00 92.50 98 LEU A N 1
ATOM 781 C CA . LEU A 1 98 ? 5.285 2.509 -15.693 1.00 92.50 98 LEU A CA 1
ATOM 782 C C . LEU A 1 98 ? 5.724 1.458 -16.721 1.00 92.50 98 LEU A C 1
ATOM 784 O O . LEU A 1 98 ? 4.865 0.821 -17.327 1.00 92.50 98 LEU A O 1
ATOM 788 N N . LYS A 1 99 ? 7.034 1.220 -16.875 1.00 94.31 99 LYS A N 1
ATOM 789 C CA . LYS A 1 99 ? 7.556 0.112 -17.692 1.00 94.31 99 LYS A CA 1
ATOM 790 C C . LYS A 1 99 ? 7.127 -1.242 -17.129 1.00 94.31 99 LYS A C 1
ATOM 792 O O . LYS A 1 99 ? 6.569 -2.053 -17.863 1.00 94.31 99 LYS A O 1
ATOM 797 N N . ALA A 1 100 ? 7.289 -1.453 -15.820 1.00 93.88 100 ALA A N 1
ATOM 798 C CA . ALA A 1 100 ? 6.848 -2.679 -15.154 1.00 93.88 100 ALA A CA 1
ATOM 799 C C . ALA A 1 100 ? 5.355 -2.952 -15.381 1.00 93.88 100 ALA A C 1
ATOM 801 O O . ALA A 1 100 ? 4.960 -4.087 -15.627 1.00 93.88 100 ALA A O 1
ATOM 802 N N . LEU A 1 101 ? 4.516 -1.912 -15.358 1.00 94.00 101 LEU A N 1
ATOM 803 C CA . LEU A 1 101 ? 3.081 -2.031 -15.625 1.00 94.00 101 LEU A CA 1
ATOM 804 C C . LEU A 1 101 ? 2.781 -2.519 -17.055 1.00 94.00 101 LEU A C 1
ATOM 806 O O . LEU A 1 101 ? 1.792 -3.221 -17.287 1.00 94.00 101 LEU A O 1
ATOM 810 N N . GLN A 1 102 ? 3.614 -2.155 -18.029 1.00 94.00 102 GLN A N 1
ATOM 811 C CA . GLN A 1 102 ? 3.458 -2.570 -19.425 1.00 94.00 102 GLN A CA 1
ATOM 812 C C . GLN A 1 102 ? 3.961 -3.999 -19.655 1.00 94.00 102 GLN A C 1
ATOM 814 O O . GLN A 1 102 ? 3.310 -4.783 -20.351 1.00 94.00 102 GLN A O 1
ATOM 819 N N . GLU A 1 103 ? 5.080 -4.354 -19.037 1.00 95.44 103 GLU A N 1
ATOM 820 C CA . GLU A 1 103 ? 5.849 -5.552 -19.378 1.00 95.44 103 GLU A CA 1
ATOM 821 C C . GLU A 1 103 ? 5.590 -6.740 -18.432 1.00 95.44 103 GLU A C 1
ATOM 823 O O . GLU A 1 103 ? 5.606 -7.886 -18.881 1.00 95.44 103 GLU A O 1
ATOM 828 N N . ASP A 1 104 ? 5.270 -6.502 -17.155 1.00 95.81 104 ASP A N 1
ATOM 829 C CA . ASP A 1 104 ? 5.024 -7.555 -16.164 1.00 95.81 104 ASP A CA 1
ATOM 830 C C . ASP A 1 104 ? 3.522 -7.746 -15.890 1.00 95.81 104 ASP A C 1
ATOM 832 O O . ASP A 1 104 ? 2.828 -6.885 -15.341 1.00 95.81 104 ASP A O 1
ATOM 836 N N . VAL A 1 105 ? 3.006 -8.919 -16.272 1.00 94.69 105 VAL A N 1
ATOM 837 C CA . VAL A 1 105 ? 1.585 -9.275 -16.127 1.00 94.69 105 VAL A CA 1
ATOM 838 C C . VAL A 1 105 ? 1.159 -9.338 -14.658 1.00 94.69 105 VAL A C 1
ATOM 840 O O . VAL A 1 105 ? 0.062 -8.889 -14.328 1.00 94.69 105 VAL A O 1
ATOM 843 N N . SER A 1 106 ? 2.003 -9.882 -13.780 1.00 91.12 106 SER A N 1
ATOM 844 C CA . SER A 1 106 ? 1.653 -10.113 -12.373 1.00 91.12 106 SER A CA 1
ATOM 845 C C . SER A 1 106 ? 1.595 -8.798 -11.604 1.00 91.12 106 SER A C 1
ATOM 847 O O . SER A 1 106 ? 0.644 -8.547 -10.863 1.00 91.12 106 SER A O 1
ATOM 849 N N . TYR A 1 107 ? 2.582 -7.929 -11.822 1.00 92.81 107 TYR A N 1
ATOM 850 C CA . TYR A 1 107 ? 2.606 -6.585 -11.259 1.00 92.81 107 TYR A CA 1
ATOM 851 C C . TYR A 1 107 ? 1.429 -5.751 -11.770 1.00 92.81 107 TYR A C 1
ATOM 853 O O . TYR A 1 107 ? 0.710 -5.152 -10.968 1.00 92.81 107 TYR A O 1
ATOM 861 N N . ARG A 1 108 ? 1.160 -5.777 -13.083 1.00 94.50 108 ARG A N 1
ATOM 862 C CA . ARG A 1 108 ? -0.006 -5.099 -13.660 1.00 94.50 108 ARG A CA 1
ATOM 863 C C . ARG A 1 108 ? -1.310 -5.559 -13.026 1.00 94.50 108 ARG A C 1
ATOM 865 O O . ARG A 1 108 ? -2.119 -4.711 -12.657 1.00 94.50 108 ARG A O 1
ATOM 872 N N . GLN A 1 109 ? -1.510 -6.867 -12.878 1.00 92.44 109 GLN A N 1
ATOM 873 C CA . GLN A 1 109 ? -2.727 -7.391 -12.267 1.00 92.44 109 GLN A CA 1
ATOM 874 C C . GLN A 1 109 ? -2.867 -6.919 -10.815 1.00 92.44 109 GLN A C 1
ATOM 876 O O . GLN A 1 109 ? -3.920 -6.413 -10.444 1.00 92.44 109 GLN A O 1
ATOM 881 N N . ALA A 1 110 ? -1.793 -6.978 -10.022 1.00 89.00 110 ALA A N 1
ATOM 882 C CA . ALA A 1 110 ? -1.814 -6.518 -8.635 1.00 89.00 110 ALA A CA 1
ATOM 883 C C . ALA A 1 110 ? -2.175 -5.025 -8.507 1.00 89.00 110 ALA A C 1
ATOM 885 O O . ALA A 1 110 ? -2.966 -4.648 -7.638 1.00 89.00 110 ALA A O 1
ATOM 886 N N . VAL A 1 111 ? -1.626 -4.175 -9.384 1.00 91.38 111 VAL A N 1
ATOM 887 C CA . VAL A 1 111 ? -1.952 -2.742 -9.425 1.00 91.38 111 VAL A CA 1
ATOM 888 C C . V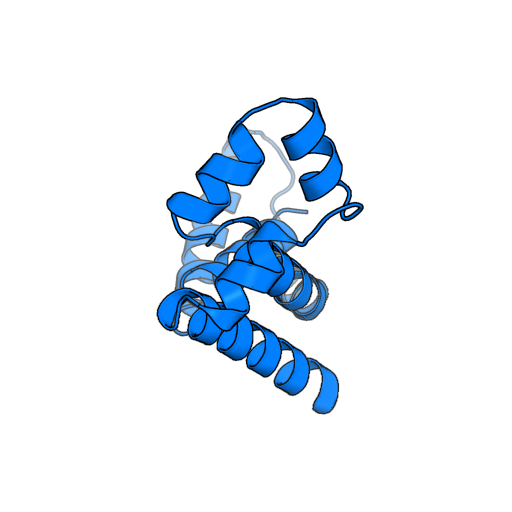AL A 1 111 ? -3.410 -2.532 -9.836 1.00 91.38 111 VAL A C 1
ATOM 890 O O . VAL A 1 111 ? -4.130 -1.818 -9.138 1.00 91.38 111 VAL A O 1
ATOM 893 N N . LEU A 1 112 ? -3.879 -3.175 -10.910 1.00 91.69 112 LEU A N 1
ATOM 894 C CA . LEU A 1 112 ? -5.262 -3.036 -11.382 1.00 91.69 112 LEU A CA 1
ATOM 895 C C . LEU A 1 112 ? -6.281 -3.521 -10.349 1.00 91.69 112 LEU A C 1
ATOM 897 O O . LEU A 1 112 ? -7.253 -2.815 -10.092 1.00 91.69 112 LEU A O 1
ATOM 901 N N . ASP A 1 113 ? -6.028 -4.655 -9.696 1.00 89.81 113 ASP A N 1
ATOM 902 C CA . ASP A 1 113 ? -6.885 -5.173 -8.627 1.00 89.81 113 ASP A CA 1
ATOM 903 C C . ASP A 1 113 ? -6.981 -4.176 -7.465 1.00 89.81 113 ASP A C 1
ATOM 905 O O . ASP A 1 113 ? -8.054 -3.974 -6.894 1.00 89.81 113 ASP A O 1
ATOM 909 N N . SER A 1 114 ? -5.867 -3.524 -7.109 1.00 88.50 114 SER A N 1
ATOM 910 C CA . SER A 1 114 ? -5.859 -2.493 -6.064 1.00 88.50 114 SER A CA 1
ATOM 911 C C . SER A 1 114 ? -6.654 -1.246 -6.464 1.00 88.50 114 SER A C 1
ATOM 913 O O . SER A 1 114 ? -7.483 -0.772 -5.686 1.00 88.50 114 SER A O 1
ATOM 915 N N . LEU A 1 115 ? -6.498 -0.775 -7.706 1.00 89.50 115 LEU A N 1
ATOM 916 C CA . LEU A 1 115 ? -7.235 0.374 -8.233 1.00 89.50 115 LEU A CA 1
ATOM 917 C C . LEU A 1 115 ? -8.729 0.079 -8.360 1.00 89.50 115 LEU A C 1
ATOM 919 O O . LEU A 1 115 ? -9.551 0.936 -8.045 1.00 89.50 115 LEU A O 1
ATOM 923 N N . GLN A 1 116 ? -9.099 -1.136 -8.763 1.00 89.69 116 GLN A N 1
ATOM 924 C CA . GLN A 1 116 ? -10.493 -1.554 -8.830 1.00 89.69 116 GLN A CA 1
ATOM 925 C C . GLN A 1 116 ? -11.145 -1.535 -7.442 1.00 89.69 116 GLN A C 1
ATOM 927 O O . GLN A 1 116 ? -12.278 -1.072 -7.318 1.00 89.69 116 GLN A O 1
ATOM 932 N N . ARG A 1 117 ? -10.427 -1.953 -6.387 1.00 85.81 117 ARG A N 1
ATOM 933 C CA . ARG A 1 117 ? -10.900 -1.814 -4.996 1.00 85.81 117 ARG A CA 1
ATOM 934 C C . ARG A 1 117 ? -11.112 -0.351 -4.608 1.00 85.81 117 ARG A C 1
ATOM 936 O O . ARG A 1 117 ? -12.136 -0.033 -4.009 1.00 85.81 117 ARG A O 1
ATOM 943 N N . ALA A 1 118 ? -10.184 0.534 -4.976 1.00 87.00 118 ALA A N 1
ATOM 944 C CA . ALA A 1 118 ? -10.322 1.968 -4.727 1.00 87.00 118 ALA A CA 1
ATOM 945 C C . ALA A 1 118 ? -11.544 2.559 -5.442 1.00 87.00 118 ALA A C 1
ATOM 947 O O . ALA A 1 118 ? -12.386 3.183 -4.801 1.00 87.00 118 ALA A O 1
ATOM 948 N N . ILE A 1 119 ? -11.690 2.309 -6.745 1.00 89.38 119 ILE A N 1
ATOM 949 C CA . ILE A 1 119 ? -12.828 2.792 -7.537 1.00 89.38 119 ILE A CA 1
ATOM 950 C C . ILE A 1 119 ? -14.145 2.267 -6.965 1.00 89.38 119 ILE A C 1
ATOM 952 O O . ILE A 1 119 ? -15.094 3.032 -6.813 1.00 89.38 119 ILE A O 1
ATOM 956 N N . HIS A 1 120 ? -14.211 0.980 -6.624 1.00 88.69 120 HIS A N 1
ATOM 957 C CA . HIS A 1 120 ? -15.410 0.385 -6.044 1.00 88.69 120 HIS A CA 1
ATOM 958 C C . HIS A 1 120 ? -15.822 1.086 -4.746 1.00 88.69 120 HIS A C 1
ATOM 960 O O . HIS A 1 120 ? -16.972 1.484 -4.614 1.00 88.69 120 HIS A O 1
ATOM 966 N N . TYR A 1 121 ? -14.875 1.314 -3.835 1.00 87.00 121 TYR A N 1
ATOM 967 C CA . TYR A 1 121 ? -15.142 2.019 -2.584 1.00 87.00 121 TYR A CA 1
ATOM 968 C C . TYR A 1 121 ? -15.641 3.452 -2.829 1.00 87.00 121 TYR A C 1
ATOM 970 O O . TYR A 1 121 ? -16.725 3.822 -2.388 1.00 87.00 121 TYR A O 1
ATOM 978 N N . TYR A 1 122 ? -14.896 4.249 -3.599 1.00 85.31 122 TYR A N 1
ATOM 979 C CA . TYR A 1 122 ? -15.202 5.670 -3.799 1.00 85.31 122 TYR A CA 1
ATOM 980 C C . TYR A 1 122 ? -16.375 5.951 -4.750 1.00 85.31 122 TYR A C 1
ATOM 982 O O . TYR A 1 122 ? -16.825 7.086 -4.820 1.00 85.31 122 TYR A O 1
ATOM 990 N N . SER A 1 123 ? -16.867 4.956 -5.492 1.00 88.31 123 SER A N 1
ATOM 991 C CA . SER A 1 123 ? -18.072 5.098 -6.328 1.00 88.31 123 SER A CA 1
ATOM 992 C C . SER A 1 123 ? -19.369 4.745 -5.596 1.00 88.31 123 SER A C 1
ATOM 994 O O . SER A 1 123 ? -20.448 5.069 -6.085 1.00 88.31 123 SER A O 1
ATOM 996 N N . GLN A 1 124 ? -19.269 4.068 -4.450 1.00 80.75 124 GLN A N 1
ATOM 997 C CA . GLN A 1 124 ? -20.405 3.655 -3.621 1.00 80.75 124 GLN A CA 1
ATOM 998 C C . GLN A 1 124 ? -20.610 4.528 -2.378 1.00 80.75 124 GLN A C 1
ATOM 1000 O O . GLN A 1 124 ? -21.612 4.355 -1.684 1.00 80.75 124 GLN A O 1
ATOM 1005 N N . THR A 1 125 ? -19.657 5.416 -2.091 1.00 61.25 125 THR A N 1
ATOM 1006 C CA . THR A 1 125 ? -19.683 6.352 -0.959 1.00 61.25 125 THR A CA 1
ATOM 1007 C C . THR A 1 125 ? -20.102 7.731 -1.446 1.00 61.25 125 THR A C 1
ATOM 1009 O O . THR A 1 125 ? -20.872 8.397 -0.723 1.00 61.25 125 THR A O 1
#

Radius of gyration: 17.33 Å; chains: 1; bounding box: 42×25×50 Å

Foldseek 3Di:
DLLLVLLLVCLQPPVPCSVVSLVVSLVVVQVVCVVVVHDRDDPVNSVVSNVVNNLVSLVVNLVCLLLPVQDPVLVCVQVVDPVSVVCCVVVVDSPSSVVSCVPPPVSVVSNVVSVVVNCVVVVVD

Organism: Lygus hesperus (NCBI:txid30085)

pLDDT: mean 84.05, std 8.76, range [60.81, 95.81]

Sequence (125 aa):
PPALDVSVFLYIFEPLRALELAGKYHEYLLEHLKRTGTTLLTKAEFDESLELYKGPGIAIASLFIFLTKLPLPYLSEILISQETFIQFALGRDYSPALKALQEDVSYRQAVLDSLQRAIHYYSQT